Protein AF-A0A2K8YXT5-F1 (afdb_monomer_lite)

Sequence (88 aa):
MTYGTLTNLVYAESKPADPKIGDGATLILWSDRQAFTVVDVKKSYVVVSRDNQPPALRKAYLRKNGNYYLGGHLLKIGFREEYYDPHF

pLDDT: mean 70.81, std 10.62, range [42.34, 83.81]

Secondary structure (DSSP, 8-state):
--SSSHHHHHHHHSPPPPP-TT-EEEEE-SSBEEEEEEEEE-SSEEEEEETTSS---EEEEEPTTS-EEETTEEEEES-----B----

Foldseek 3Di:
DPQQDPVSVVLLPDQADDADQQWWKWWDDNQWTWIWGFHADDPFWTWIAGPPDDGPTFIWGQDPSRFTHTPNTTMGTNDGDGDHDPDD

Organism: NCBI:txid2057025

Radius of gyration: 12.43 Å; chains: 1; bounding box: 33×26×31 Å

Structure (mmCIF, N/CA/C/O backbone):
data_AF-A0A2K8YXT5-F1
#
_entry.id   AF-A0A2K8YXT5-F1
#
loop_
_atom_site.group_PDB
_atom_site.id
_atom_site.type_symbol
_atom_site.label_atom_id
_atom_site.label_alt_id
_atom_site.label_comp_id
_atom_site.label_asym_id
_atom_site.label_entity_id
_atom_site.label_seq_id
_atom_site.pdbx_PDB_ins_code
_atom_site.Cartn_x
_atom_site.Cartn_y
_atom_site.Cartn_z
_atom_site.occupancy
_atom_site.B_iso_or_equiv
_atom_site.auth_seq_id
_atom_site.auth_comp_id
_atom_site.auth_asym_id
_atom_site.auth_atom_id
_atom_site.pdbx_PDB_model_num
ATOM 1 N N . MET A 1 1 ? 9.370 -12.675 13.967 1.00 42.34 1 MET A N 1
ATOM 2 C CA . MET A 1 1 ? 9.923 -11.516 13.232 1.00 42.34 1 MET A CA 1
ATOM 3 C C . MET A 1 1 ? 8.868 -11.065 12.232 1.00 42.34 1 MET A C 1
ATOM 5 O O . MET A 1 1 ? 8.658 -11.740 11.238 1.00 42.34 1 MET A O 1
ATOM 9 N N . THR A 1 2 ? 8.102 -10.026 12.567 1.00 51.06 2 THR A N 1
ATOM 10 C CA . THR A 1 2 ? 6.836 -9.672 11.883 1.00 51.06 2 THR A CA 1
ATOM 11 C C . THR A 1 2 ? 7.043 -8.833 10.615 1.00 51.06 2 THR A C 1
ATOM 13 O O . THR A 1 2 ? 6.142 -8.720 9.794 1.00 51.06 2 THR A O 1
ATOM 16 N N . TYR A 1 3 ? 8.245 -8.288 10.423 1.00 50.56 3 TYR A N 1
ATOM 17 C CA . TYR A 1 3 ? 8.624 -7.472 9.273 1.00 50.56 3 TYR A CA 1
ATOM 18 C C . TYR A 1 3 ? 10.020 -7.923 8.841 1.00 50.56 3 TYR A C 1
ATOM 20 O O . TYR A 1 3 ? 10.966 -7.841 9.618 1.00 50.56 3 TYR A O 1
ATOM 28 N N . GLY A 1 4 ? 10.127 -8.511 7.652 1.00 53.69 4 GLY A N 1
ATOM 29 C CA . GLY A 1 4 ? 11.287 -9.313 7.258 1.00 53.69 4 GLY A CA 1
ATOM 30 C C . GLY A 1 4 ? 12.589 -8.556 6.945 1.00 53.69 4 GLY A C 1
ATOM 31 O O . GLY A 1 4 ? 13.563 -9.211 6.595 1.00 53.69 4 GLY A O 1
ATOM 32 N N . THR A 1 5 ? 12.630 -7.224 7.067 1.00 64.88 5 THR A N 1
ATOM 33 C CA . THR A 1 5 ? 13.829 -6.374 6.902 1.00 64.88 5 THR A CA 1
ATOM 34 C C . THR A 1 5 ? 13.721 -5.110 7.773 1.00 64.88 5 THR A C 1
ATOM 36 O O . THR A 1 5 ? 12.615 -4.658 8.078 1.00 64.88 5 THR A O 1
ATOM 39 N N . LEU A 1 6 ? 14.859 -4.511 8.165 1.00 65.75 6 LEU A N 1
ATOM 40 C CA . LEU A 1 6 ? 14.908 -3.253 8.939 1.00 65.75 6 LEU A CA 1
ATOM 41 C C . LEU A 1 6 ? 14.147 -2.123 8.233 1.00 65.75 6 LEU A C 1
ATOM 43 O O . LEU A 1 6 ? 13.434 -1.348 8.863 1.00 65.75 6 LEU A O 1
ATOM 47 N N . THR A 1 7 ? 14.242 -2.071 6.909 1.00 64.94 7 THR A N 1
ATOM 48 C CA . THR A 1 7 ? 13.522 -1.102 6.088 1.00 64.94 7 THR A CA 1
ATOM 49 C C . THR A 1 7 ? 12.007 -1.225 6.269 1.00 64.94 7 THR A C 1
ATOM 51 O O . THR A 1 7 ? 11.332 -0.216 6.457 1.00 64.94 7 THR A O 1
ATOM 54 N N . ASN A 1 8 ? 11.468 -2.448 6.330 1.00 65.06 8 ASN A N 1
ATOM 55 C CA . ASN A 1 8 ? 10.037 -2.667 6.557 1.00 65.06 8 ASN A CA 1
ATOM 56 C C . ASN A 1 8 ? 9.585 -2.209 7.954 1.00 65.06 8 ASN A C 1
ATOM 58 O O . ASN A 1 8 ? 8.463 -1.721 8.089 1.00 65.06 8 ASN A O 1
ATOM 62 N N . LEU A 1 9 ? 10.449 -2.311 8.972 1.00 68.50 9 LEU A N 1
ATOM 63 C CA . LEU A 1 9 ? 10.188 -1.750 10.305 1.00 68.50 9 LEU A CA 1
ATOM 64 C C . LEU A 1 9 ? 10.107 -0.220 10.265 1.00 68.50 9 LEU A C 1
ATOM 66 O O . LEU A 1 9 ? 9.130 0.347 10.749 1.00 68.50 9 LEU 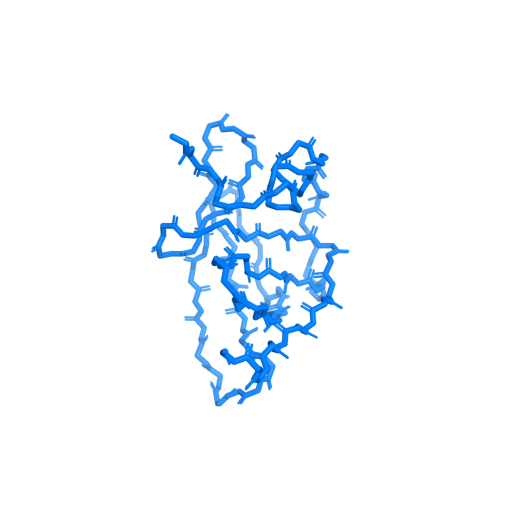A O 1
ATOM 70 N N . VAL A 1 10 ? 11.064 0.440 9.608 1.00 68.81 10 VAL A N 1
ATOM 71 C CA . VAL A 1 10 ? 11.093 1.909 9.490 1.00 68.81 10 VAL A CA 1
ATOM 72 C C . VAL A 1 10 ? 9.837 2.442 8.786 1.00 68.81 10 VAL A C 1
ATOM 74 O O . VAL A 1 10 ? 9.222 3.407 9.245 1.00 68.81 10 VAL A O 1
ATOM 77 N N . TYR A 1 11 ? 9.381 1.790 7.712 1.00 67.44 11 TYR A N 1
ATOM 78 C CA . TYR A 1 11 ? 8.137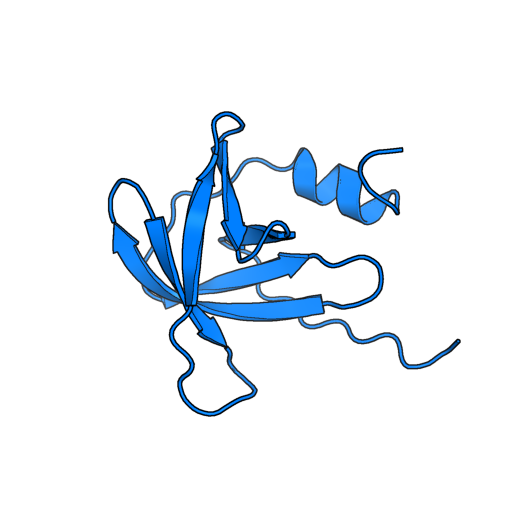 2.192 7.041 1.00 67.44 11 TYR A CA 1
ATOM 79 C C . TYR A 1 11 ? 6.870 1.893 7.864 1.00 67.44 11 TYR A C 1
ATOM 81 O O . TYR A 1 11 ? 5.876 2.627 7.749 1.00 67.44 11 TYR A O 1
ATOM 89 N N . ALA A 1 12 ? 6.882 0.838 8.687 1.00 63.81 12 ALA A N 1
ATOM 90 C CA . ALA A 1 12 ? 5.774 0.501 9.579 1.00 63.81 12 ALA A CA 1
ATOM 91 C C . ALA A 1 12 ? 5.615 1.517 10.724 1.00 63.81 12 ALA A C 1
ATOM 93 O O . ALA A 1 12 ? 4.479 1.823 11.091 1.00 63.81 12 ALA A O 1
ATOM 94 N N . GLU A 1 13 ? 6.724 2.055 11.242 1.00 66.38 13 GLU A N 1
ATOM 95 C CA . GLU A 1 13 ? 6.738 3.075 12.303 1.00 66.38 13 GLU A CA 1
ATOM 96 C C . GLU A 1 13 ? 6.509 4.504 11.796 1.00 66.38 13 GLU A C 1
ATOM 98 O O . GLU A 1 13 ? 6.067 5.370 12.554 1.00 66.38 13 GLU A O 1
ATOM 103 N N . SER A 1 14 ? 6.763 4.769 10.512 1.00 62.34 14 SER A N 1
ATOM 104 C CA . SER A 1 14 ? 6.465 6.072 9.913 1.00 62.34 14 SER A CA 1
ATOM 105 C C . SER A 1 14 ? 4.970 6.395 10.038 1.00 62.34 14 SER A C 1
ATOM 107 O O . SER A 1 14 ? 4.117 5.525 9.849 1.00 62.34 14 SER A O 1
ATOM 109 N N . LYS A 1 15 ? 4.605 7.641 10.355 1.00 59.03 15 LYS A N 1
ATOM 110 C CA . LYS A 1 15 ? 3.190 8.018 10.499 1.00 59.03 15 LYS A CA 1
ATOM 111 C C . LYS A 1 15 ? 2.484 7.924 9.136 1.00 59.03 15 LYS A C 1
ATOM 113 O O . LYS A 1 15 ? 3.037 8.385 8.140 1.00 59.03 15 LYS A O 1
ATOM 118 N N . PRO A 1 16 ? 1.304 7.290 9.046 1.00 58.38 16 PRO A N 1
ATOM 119 C CA . PRO A 1 16 ? 0.523 7.285 7.814 1.00 58.38 16 PRO A CA 1
ATOM 120 C C . PRO A 1 16 ? 0.096 8.724 7.493 1.00 58.38 16 PRO A C 1
ATOM 122 O O . PRO A 1 16 ? -0.464 9.401 8.352 1.00 58.38 16 PRO A O 1
ATOM 125 N N . ALA A 1 17 ? 0.402 9.194 6.283 1.00 62.47 17 ALA A N 1
ATOM 126 C CA . ALA A 1 17 ? -0.084 10.479 5.795 1.00 62.47 17 ALA A CA 1
ATOM 127 C C . ALA A 1 17 ? -1.606 10.425 5.590 1.00 62.47 17 ALA A C 1
ATOM 129 O O . ALA A 1 17 ? -2.153 9.363 5.264 1.00 62.47 17 ALA A O 1
ATOM 130 N N . ASP A 1 18 ? -2.284 11.561 5.764 1.00 65.81 18 ASP A N 1
ATOM 131 C CA . ASP A 1 18 ? -3.700 11.687 5.429 1.00 65.81 18 ASP A CA 1
ATOM 132 C C . ASP A 1 18 ? -3.903 11.364 3.938 1.00 65.81 18 ASP A C 1
ATOM 134 O O . ASP A 1 18 ? -3.304 12.013 3.077 1.00 65.81 18 ASP A O 1
ATOM 138 N N . PRO A 1 19 ? -4.708 10.343 3.599 1.00 69.00 19 PRO A N 1
ATOM 139 C CA . PRO A 1 19 ? -4.854 9.904 2.221 1.00 69.00 19 PRO A CA 1
ATOM 140 C C . PRO A 1 19 ? -5.591 10.950 1.390 1.00 69.00 19 PRO A C 1
ATOM 142 O O . PRO A 1 19 ? -6.749 11.272 1.663 1.00 69.00 19 PRO A O 1
ATOM 145 N N . LYS A 1 20 ? -4.951 11.425 0.323 1.00 75.06 20 LYS A N 1
ATOM 146 C CA . LYS A 1 20 ? -5.572 12.301 -0.670 1.00 75.06 20 LYS A CA 1
ATOM 147 C C . LYS A 1 20 ? -5.697 11.579 -2.012 1.00 75.06 20 LYS A C 1
ATOM 149 O O . LYS A 1 20 ? -4.910 10.703 -2.357 1.00 75.06 20 LYS A O 1
ATOM 154 N N . ILE A 1 21 ? -6.738 11.921 -2.765 1.00 78.12 21 ILE A N 1
ATOM 155 C CA . ILE A 1 21 ? -6.929 11.405 -4.124 1.00 78.12 21 ILE A CA 1
ATOM 156 C C . ILE A 1 21 ? -5.810 11.965 -5.011 1.00 78.12 21 ILE A C 1
ATOM 158 O O . ILE A 1 21 ? -5.568 13.173 -5.004 1.00 78.12 21 ILE A O 1
ATOM 162 N N . GLY A 1 22 ? -5.139 11.088 -5.756 1.00 74.62 22 GLY A N 1
ATOM 163 C CA . GLY A 1 22 ? -3.971 11.419 -6.573 1.00 74.62 22 GLY A CA 1
ATOM 164 C C . GLY A 1 22 ? -2.623 11.232 -5.873 1.00 74.62 22 GLY A C 1
ATOM 165 O O . GLY A 1 22 ? -1.594 11.396 -6.525 1.00 74.62 22 GLY A O 1
ATOM 166 N N . ASP A 1 23 ? -2.599 10.862 -4.588 1.00 73.56 23 ASP A N 1
ATOM 167 C CA . ASP A 1 23 ? -1.345 10.549 -3.904 1.00 73.56 23 ASP A CA 1
ATOM 168 C C . ASP A 1 23 ? -0.749 9.218 -4.367 1.00 73.56 23 ASP A C 1
ATOM 170 O O . ASP A 1 23 ? -1.450 8.254 -4.701 1.00 73.56 23 ASP A O 1
ATOM 174 N N . GLY A 1 24 ? 0.580 9.168 -4.339 1.00 76.62 24 GLY A N 1
ATOM 175 C CA . GLY A 1 24 ? 1.326 7.937 -4.533 1.00 76.62 24 GLY A CA 1
ATOM 176 C C . GLY A 1 24 ? 1.197 7.035 -3.312 1.00 76.62 24 GLY A C 1
ATOM 177 O O . GLY A 1 24 ? 1.266 7.486 -2.168 1.00 76.62 24 GLY A O 1
ATOM 178 N N . ALA A 1 25 ? 1.019 5.747 -3.553 1.00 80.62 25 ALA A N 1
ATOM 179 C CA . ALA A 1 25 ? 1.059 4.719 -2.537 1.00 80.62 25 ALA A CA 1
ATOM 180 C C . ALA A 1 25 ? 2.089 3.653 -2.913 1.00 80.62 25 ALA A C 1
ATOM 182 O O . ALA A 1 25 ? 2.245 3.308 -4.076 1.00 80.62 25 ALA A O 1
ATOM 183 N N . THR A 1 26 ? 2.782 3.095 -1.930 1.00 81.25 26 THR A N 1
ATOM 184 C CA . THR A 1 26 ? 3.743 2.010 -2.129 1.00 81.25 26 THR A CA 1
ATOM 185 C C . THR A 1 26 ? 3.320 0.823 -1.289 1.00 81.25 26 THR A C 1
ATOM 187 O O . THR A 1 26 ? 3.130 0.930 -0.076 1.00 81.25 26 THR A O 1
ATOM 190 N N . LEU A 1 27 ? 3.141 -0.321 -1.935 1.00 81.31 27 LEU A N 1
ATOM 191 C CA . LEU A 1 27 ? 2.904 -1.584 -1.266 1.00 81.31 27 LEU A CA 1
ATOM 192 C C . LEU A 1 27 ? 4.244 -2.229 -0.961 1.00 81.31 27 LEU A C 1
ATOM 194 O O . LEU A 1 27 ? 5.043 -2.488 -1.858 1.00 81.31 27 LEU A O 1
ATOM 198 N N . ILE A 1 28 ? 4.461 -2.481 0.320 1.00 77.69 28 ILE A N 1
ATOM 199 C CA . ILE A 1 28 ? 5.718 -2.983 0.846 1.00 77.69 28 ILE A CA 1
ATOM 200 C C . ILE A 1 28 ? 5.598 -4.501 0.970 1.00 77.69 28 ILE A C 1
ATOM 202 O O . ILE A 1 28 ? 4.851 -5.004 1.817 1.00 77.69 28 ILE A O 1
ATOM 206 N N . LEU A 1 29 ? 6.320 -5.230 0.116 1.00 74.50 29 LEU A N 1
ATOM 207 C CA . LEU A 1 29 ? 6.539 -6.667 0.271 1.00 74.50 29 LEU A CA 1
ATOM 208 C C . LEU A 1 29 ? 7.901 -6.931 0.926 1.00 74.50 29 LEU A C 1
ATOM 210 O O . LEU A 1 29 ? 8.545 -6.041 1.480 1.00 74.50 29 LEU A O 1
ATOM 214 N N . TRP A 1 30 ? 8.310 -8.198 0.934 1.00 65.06 30 TRP A N 1
ATOM 215 C CA . TRP A 1 30 ? 9.567 -8.597 1.550 1.00 65.06 30 TRP A CA 1
ATOM 216 C C . TRP A 1 30 ? 10.782 -8.148 0.726 1.00 65.06 30 TRP A C 1
ATOM 218 O O . TRP A 1 30 ? 11.613 -7.421 1.263 1.00 65.06 30 TRP A O 1
ATOM 228 N N . SER A 1 31 ? 10.821 -8.498 -0.566 1.00 64.50 31 SER A N 1
ATOM 229 C CA . SER A 1 31 ? 11.851 -8.044 -1.522 1.00 64.50 31 SER A CA 1
ATOM 230 C C . SER A 1 31 ? 11.324 -7.086 -2.594 1.00 64.50 31 SER A C 1
ATOM 232 O O . SER A 1 31 ? 12.119 -6.486 -3.304 1.00 64.50 31 SER A O 1
ATOM 234 N N . ASP A 1 32 ? 10.001 -6.939 -2.722 1.00 65.94 32 ASP A N 1
ATOM 235 C CA . ASP A 1 32 ? 9.383 -6.237 -3.852 1.00 65.94 32 ASP A CA 1
ATOM 236 C C . ASP A 1 32 ? 8.628 -4.961 -3.433 1.00 65.94 32 ASP A C 1
ATOM 238 O O . ASP A 1 32 ? 7.881 -4.925 -2.449 1.00 65.94 32 ASP A O 1
ATOM 242 N N . ARG A 1 33 ? 8.933 -3.895 -4.173 1.00 74.94 33 ARG A N 1
ATOM 243 C CA . ARG A 1 33 ? 8.425 -2.516 -4.167 1.00 74.94 33 ARG A CA 1
ATOM 244 C C . ARG A 1 33 ? 7.339 -2.228 -5.179 1.00 74.94 33 ARG A C 1
ATOM 246 O O . ARG A 1 33 ? 7.706 -1.958 -6.314 1.00 74.94 33 ARG A O 1
ATOM 253 N N . GLN A 1 34 ? 6.055 -2.215 -4.829 1.00 75.31 34 GLN A N 1
ATOM 254 C CA . GLN A 1 34 ? 5.022 -1.956 -5.843 1.00 75.31 34 GLN A CA 1
ATOM 255 C C . GLN A 1 34 ? 4.394 -0.581 -5.673 1.00 75.31 34 GLN A C 1
ATOM 257 O O . GLN A 1 34 ? 3.751 -0.317 -4.658 1.00 75.31 34 GLN A O 1
ATOM 262 N N . ALA A 1 35 ? 4.538 0.271 -6.687 1.00 77.06 35 ALA A N 1
ATOM 263 C CA . ALA A 1 35 ? 3.906 1.577 -6.717 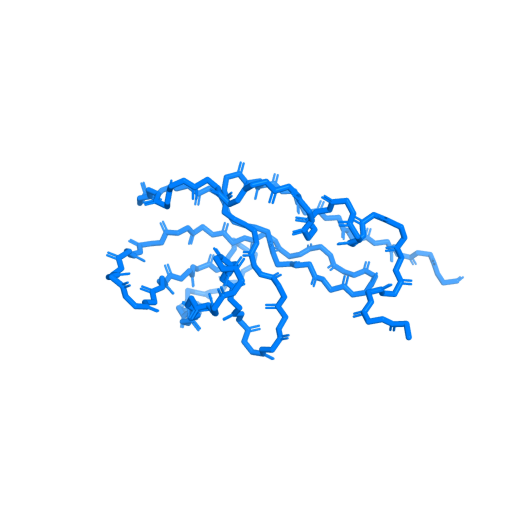1.00 77.06 35 ALA A CA 1
ATOM 264 C C . ALA A 1 35 ? 2.436 1.482 -7.156 1.00 77.06 35 ALA A C 1
ATOM 266 O O . ALA A 1 35 ? 2.037 0.732 -8.053 1.00 77.06 35 ALA A O 1
ATOM 267 N N . PHE A 1 36 ? 1.621 2.275 -6.486 1.00 81.50 36 PHE A N 1
ATOM 268 C CA . PHE A 1 36 ? 0.192 2.418 -6.654 1.00 81.50 36 PHE A CA 1
ATOM 269 C C . PHE A 1 36 ? -0.164 3.910 -6.623 1.00 81.50 36 PHE A C 1
ATOM 271 O O . PHE A 1 36 ? 0.548 4.724 -6.046 1.00 81.50 36 PHE A O 1
ATOM 278 N N . THR A 1 37 ? -1.303 4.263 -7.197 1.00 81.38 37 THR A N 1
ATOM 279 C CA . THR A 1 37 ? -1.880 5.607 -7.168 1.00 81.38 37 THR A CA 1
ATOM 280 C C . THR A 1 37 ? -3.246 5.521 -6.510 1.00 81.38 37 THR A C 1
ATOM 282 O O . THR A 1 37 ? -4.056 4.653 -6.850 1.00 81.38 37 THR A O 1
ATOM 285 N N . VAL A 1 38 ? -3.513 6.405 -5.552 1.00 81.56 38 VAL A N 1
ATOM 286 C CA . VAL A 1 38 ? -4.807 6.482 -4.870 1.00 81.56 38 VAL A CA 1
ATOM 287 C C . VAL A 1 38 ? -5.835 7.116 -5.804 1.00 81.56 38 VAL A C 1
ATOM 289 O O . VAL A 1 38 ? -5.732 8.290 -6.150 1.00 81.56 38 VAL A O 1
ATOM 292 N N . VAL A 1 39 ? -6.839 6.335 -6.204 1.00 82.56 39 VAL A N 1
ATOM 293 C CA . VAL A 1 39 ? -7.911 6.771 -7.116 1.00 82.56 39 VAL A CA 1
ATOM 294 C C . VAL A 1 39 ? -9.130 7.256 -6.340 1.00 82.56 39 VAL A C 1
ATOM 296 O O . VAL A 1 39 ? -9.778 8.212 -6.747 1.00 82.56 39 VAL A O 1
ATOM 299 N N . ASP A 1 40 ? -9.438 6.609 -5.216 1.00 80.25 40 ASP A N 1
ATOM 300 C CA . ASP A 1 40 ? -10.594 6.951 -4.389 1.00 80.25 40 ASP A CA 1
ATOM 301 C C . ASP A 1 40 ? -10.278 6.718 -2.910 1.00 80.25 40 ASP A C 1
ATOM 303 O O . ASP A 1 40 ? -9.614 5.743 -2.544 1.00 80.25 40 ASP A O 1
ATOM 307 N N . VAL A 1 41 ? -10.772 7.602 -2.046 1.00 79.94 41 VAL A N 1
ATOM 308 C CA . VAL A 1 41 ? -10.572 7.522 -0.595 1.00 79.94 41 VAL A CA 1
ATOM 309 C C . VAL A 1 41 ? -11.930 7.484 0.085 1.00 79.94 41 VAL A C 1
ATOM 311 O O . VAL A 1 41 ? -12.717 8.422 -0.018 1.00 79.94 41 VAL A O 1
ATOM 314 N N . LYS A 1 42 ? -12.201 6.414 0.838 1.00 79.88 42 LYS A N 1
ATOM 315 C CA . LYS A 1 42 ? -13.369 6.321 1.720 1.00 79.88 42 LYS A CA 1
ATOM 316 C C . LYS A 1 42 ? -12.928 6.174 3.169 1.00 79.88 42 LYS A C 1
ATOM 318 O O . LYS A 1 42 ? -11.827 5.720 3.456 1.00 79.88 42 LYS A O 1
ATOM 323 N N . LYS A 1 43 ? -13.838 6.473 4.104 1.00 72.19 43 LYS A N 1
ATOM 324 C CA . LYS A 1 43 ? -13.578 6.418 5.560 1.00 72.19 43 LYS A CA 1
ATOM 325 C C . LYS A 1 43 ? -13.025 5.077 6.072 1.00 72.19 43 LYS A C 1
ATOM 327 O O . LYS A 1 43 ? -12.407 5.058 7.126 1.00 72.19 43 LYS A O 1
ATOM 332 N N . SER A 1 44 ? -13.276 3.963 5.378 1.00 74.62 44 SER A N 1
ATOM 333 C CA . SER A 1 44 ? -12.881 2.615 5.827 1.00 74.62 44 SER A CA 1
ATOM 334 C C . SER A 1 44 ? -11.873 1.915 4.905 1.00 74.62 44 SER A C 1
ATOM 336 O O . SER A 1 44 ? -11.137 1.034 5.357 1.00 74.62 44 SER A O 1
ATOM 338 N N . TYR A 1 45 ? -11.817 2.293 3.627 1.00 80.06 45 TYR A N 1
ATOM 339 C CA . TYR A 1 45 ? -10.910 1.708 2.645 1.00 80.06 45 TYR A CA 1
ATOM 340 C C . TYR A 1 45 ? -10.541 2.730 1.570 1.00 80.06 45 TYR A C 1
ATOM 342 O O . TYR A 1 45 ? -11.325 3.624 1.258 1.00 80.06 45 TYR A O 1
ATOM 350 N N . VAL A 1 46 ? -9.366 2.559 0.974 1.00 83.25 46 VAL A N 1
ATOM 351 C CA . VAL A 1 46 ? -8.905 3.319 -0.191 1.00 83.25 46 VAL A CA 1
ATOM 352 C C . VAL A 1 46 ? -8.883 2.412 -1.414 1.00 83.25 46 VAL A C 1
ATOM 354 O O . VAL A 1 46 ? -8.602 1.215 -1.311 1.00 83.25 46 VAL A O 1
ATOM 357 N N . VAL A 1 47 ? -9.218 2.966 -2.572 1.00 82.94 47 VAL A N 1
ATOM 358 C CA . VAL A 1 47 ? -9.079 2.290 -3.859 1.00 82.94 47 VAL A CA 1
ATOM 359 C C . VAL A 1 47 ? -7.802 2.790 -4.505 1.00 82.94 47 VAL A C 1
ATOM 361 O O . VAL A 1 47 ? -7.622 3.990 -4.709 1.00 82.94 47 VAL A O 1
ATOM 364 N N . VAL A 1 48 ? -6.922 1.854 -4.829 1.00 83.44 48 VAL A N 1
ATOM 365 C CA . VAL A 1 48 ? -5.647 2.137 -5.472 1.00 83.44 48 VAL A CA 1
ATOM 366 C C . VAL A 1 48 ? -5.558 1.442 -6.821 1.00 83.44 48 VAL A C 1
ATOM 368 O O . VAL A 1 48 ? -6.013 0.307 -6.974 1.00 83.44 48 VAL A O 1
ATOM 371 N N . SER A 1 49 ? -4.977 2.128 -7.798 1.00 81.81 49 SER A N 1
ATOM 372 C CA . SER A 1 49 ? -4.623 1.569 -9.101 1.00 81.81 49 SER A CA 1
ATOM 373 C C . SER A 1 49 ? -3.121 1.379 -9.168 1.00 81.81 49 SER A C 1
ATOM 375 O O . SER A 1 49 ? -2.370 2.185 -8.635 1.00 81.81 49 SER A O 1
ATOM 377 N N . ARG A 1 50 ? -2.671 0.308 -9.805 1.00 78.19 50 ARG A N 1
ATOM 378 C CA . ARG A 1 50 ? -1.246 0.052 -10.010 1.00 78.19 50 ARG A CA 1
ATOM 379 C C . ARG A 1 50 ? -0.777 0.779 -11.267 1.00 78.19 50 ARG A C 1
ATOM 381 O O . ARG A 1 50 ? -1.528 0.814 -12.235 1.00 78.19 50 ARG A O 1
ATOM 388 N N . ASP A 1 51 ? 0.427 1.345 -11.242 1.00 68.56 51 ASP A N 1
ATOM 389 C CA . ASP A 1 51 ? 0.930 2.178 -12.349 1.00 68.56 51 ASP A CA 1
ATOM 390 C C . ASP A 1 51 ? 1.342 1.325 -13.567 1.00 68.56 51 ASP A C 1
ATOM 392 O O . ASP A 1 51 ? 1.067 1.672 -14.709 1.00 68.56 51 ASP A O 1
ATOM 396 N N . ASN A 1 52 ? 1.934 0.152 -13.317 1.00 65.50 52 ASN A N 1
ATOM 397 C CA . ASN A 1 52 ? 2.580 -0.685 -14.337 1.00 65.50 52 ASN A CA 1
ATOM 398 C C . ASN A 1 52 ? 1.689 -1.819 -14.910 1.00 65.50 52 ASN A C 1
ATOM 400 O O . ASN A 1 52 ? 2.176 -2.770 -15.516 1.00 65.50 52 ASN A O 1
ATOM 404 N N . GLN A 1 53 ? 0.373 -1.793 -14.673 1.00 61.22 53 GLN A N 1
ATOM 405 C CA . GLN A 1 53 ? -0.572 -2.791 -15.199 1.00 61.22 53 GLN A CA 1
ATOM 406 C C . GLN A 1 53 ? -1.904 -2.132 -15.595 1.00 61.22 53 GLN A C 1
ATOM 408 O O . GLN A 1 53 ? -2.226 -1.069 -15.064 1.00 61.22 53 GLN A O 1
ATOM 413 N N . PRO A 1 54 ? -2.705 -2.747 -16.500 1.00 58.81 54 PRO A N 1
ATOM 414 C CA . PRO A 1 54 ? -4.057 -2.269 -16.819 1.00 58.81 54 PRO A CA 1
ATOM 415 C C . PRO A 1 54 ? -4.873 -2.055 -15.533 1.00 58.81 54 PRO A C 1
ATOM 417 O O . PRO A 1 54 ? -4.562 -2.714 -14.539 1.00 58.81 54 PRO A O 1
ATOM 420 N N . PRO A 1 55 ? -5.892 -1.165 -15.525 1.00 61.56 55 PRO A N 1
ATOM 421 C CA . PRO A 1 55 ? -6.474 -0.557 -14.321 1.00 61.56 55 PRO A CA 1
ATOM 422 C C . PRO A 1 55 ? -7.141 -1.582 -13.392 1.00 61.56 55 PRO A C 1
ATOM 424 O O . PRO A 1 55 ? -8.360 -1.734 -13.326 1.00 61.56 55 PRO A O 1
ATOM 427 N N . ALA A 1 56 ? -6.314 -2.302 -12.644 1.00 69.12 56 ALA A N 1
ATOM 428 C CA . ALA A 1 56 ? -6.712 -3.245 -11.628 1.00 69.12 56 ALA A CA 1
ATOM 429 C C . ALA A 1 56 ? -6.927 -2.448 -10.345 1.00 69.12 56 ALA A C 1
ATOM 431 O O . ALA A 1 56 ? -6.012 -2.250 -9.543 1.00 69.12 56 ALA A O 1
ATOM 432 N N . LEU A 1 57 ? -8.156 -1.966 -10.175 1.00 78.81 57 LEU A N 1
ATOM 433 C CA . LEU A 1 57 ? -8.576 -1.274 -8.966 1.00 78.81 57 LEU A CA 1
ATOM 434 C C . LEU A 1 57 ? -8.557 -2.254 -7.793 1.00 78.81 57 LEU A C 1
ATOM 436 O O . LEU A 1 57 ? -9.323 -3.219 -7.739 1.00 78.81 57 LEU A O 1
ATOM 440 N N . ARG A 1 58 ? -7.677 -1.997 -6.831 1.00 82.31 58 ARG A N 1
ATOM 441 C CA . ARG A 1 58 ? -7.524 -2.804 -5.624 1.00 82.31 58 ARG A CA 1
ATOM 442 C C . ARG A 1 58 ? -7.969 -2.017 -4.395 1.00 82.31 58 ARG A C 1
ATOM 444 O O . ARG A 1 58 ? -7.718 -0.822 -4.284 1.00 82.31 58 ARG A O 1
ATOM 451 N N . LYS A 1 59 ? -8.641 -2.693 -3.458 1.00 83.38 59 LYS A N 1
ATOM 452 C CA . LYS A 1 59 ? -9.161 -2.089 -2.219 1.00 83.38 59 LYS A CA 1
ATOM 453 C C . LYS A 1 59 ? -8.214 -2.359 -1.059 1.00 83.38 59 LYS A C 1
ATOM 455 O O . LYS A 1 59 ? -8.030 -3.520 -0.692 1.00 83.38 59 LYS A O 1
ATOM 460 N N . ALA A 1 60 ? -7.656 -1.307 -0.472 1.00 83.81 60 ALA A N 1
ATOM 461 C CA . ALA A 1 60 ? -6.843 -1.395 0.732 1.00 83.81 60 ALA A CA 1
ATOM 462 C C . ALA A 1 60 ? -7.628 -0.913 1.954 1.00 83.81 60 ALA A C 1
ATOM 464 O O . ALA A 1 60 ? -8.260 0.140 1.927 1.00 83.81 60 ALA A O 1
ATOM 465 N N . TYR A 1 61 ? -7.593 -1.691 3.031 1.00 83.19 61 TYR A N 1
ATOM 466 C CA . TYR A 1 61 ? -8.400 -1.469 4.228 1.00 83.19 61 TYR A CA 1
ATOM 467 C C . TYR A 1 61 ? -7.563 -0.869 5.350 1.00 83.19 61 TYR A C 1
ATOM 469 O O . TYR A 1 61 ? -6.438 -1.311 5.590 1.00 83.19 61 TYR A O 1
ATOM 477 N N . LEU A 1 62 ? -8.134 0.096 6.067 1.00 82.31 62 LEU A N 1
ATOM 478 C CA . LEU A 1 62 ? -7.514 0.658 7.262 1.00 82.31 62 LEU A CA 1
ATOM 479 C C . LEU A 1 62 ? -7.554 -0.366 8.407 1.00 82.31 62 LEU A C 1
ATOM 481 O O . LEU A 1 62 ? -8.602 -0.942 8.711 1.00 82.31 62 LEU A O 1
ATOM 485 N N . ARG A 1 63 ? -6.414 -0.604 9.057 1.00 79.75 63 ARG A N 1
ATOM 486 C CA . ARG A 1 63 ? -6.304 -1.462 10.248 1.00 79.75 63 ARG A CA 1
ATOM 487 C C . ARG A 1 63 ? -6.188 -0.612 11.521 1.00 79.75 63 ARG A C 1
ATOM 489 O O . ARG A 1 63 ? -5.913 0.581 11.472 1.00 79.75 63 ARG A O 1
ATOM 496 N N . LYS A 1 64 ? -6.365 -1.247 12.691 1.00 73.06 64 LYS A N 1
ATOM 497 C CA . LYS A 1 64 ? -6.320 -0.594 14.022 1.00 73.06 64 LYS A CA 1
ATOM 498 C C . LYS A 1 64 ? -5.001 0.129 14.331 1.00 73.06 64 LYS A C 1
ATOM 500 O O . LYS A 1 64 ? -4.979 0.991 15.196 1.00 73.06 64 LYS A O 1
ATOM 505 N N . ASN A 1 65 ? -3.920 -0.219 13.637 1.00 71.25 65 ASN A N 1
ATOM 506 C CA . ASN A 1 65 ? -2.615 0.436 13.746 1.00 71.25 65 ASN A CA 1
ATOM 507 C C . ASN A 1 65 ? -2.501 1.722 12.902 1.00 71.25 65 ASN A C 1
ATOM 509 O O . ASN A 1 65 ? -1.407 2.258 12.780 1.00 71.25 65 ASN A O 1
ATOM 513 N N . GLY A 1 66 ? -3.591 2.187 12.278 1.00 74.00 66 GLY A N 1
ATOM 514 C CA . GLY A 1 66 ? -3.606 3.384 11.430 1.00 74.00 66 GLY A CA 1
ATOM 5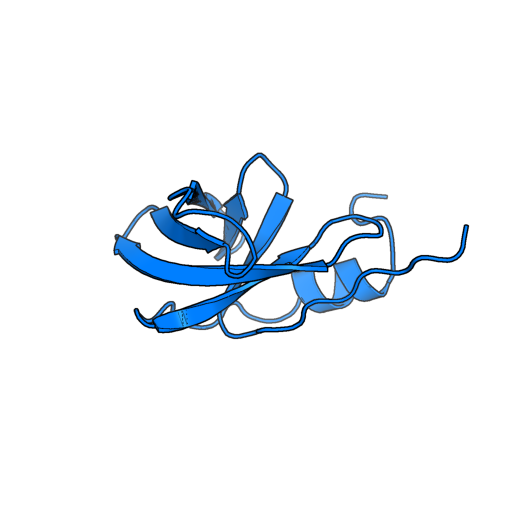15 C C . GLY A 1 66 ? -3.032 3.170 10.027 1.00 74.00 66 GLY A C 1
ATOM 516 O O . GLY A 1 66 ? -3.069 4.077 9.204 1.00 74.00 66 GLY A O 1
ATOM 517 N N . ASN A 1 67 ? -2.531 1.973 9.723 1.00 79.25 67 ASN A N 1
ATOM 518 C CA . ASN A 1 67 ? -1.939 1.657 8.431 1.00 79.25 67 ASN A CA 1
ATOM 519 C C . ASN A 1 67 ? -2.964 1.016 7.479 1.00 79.25 67 ASN A C 1
ATOM 521 O O . ASN A 1 67 ? -3.852 0.266 7.905 1.00 79.25 67 ASN A O 1
ATOM 525 N N . TYR A 1 68 ? -2.815 1.276 6.178 1.00 82.69 68 TYR A N 1
ATOM 526 C CA . TYR A 1 68 ? -3.618 0.646 5.131 1.00 82.69 68 TYR A CA 1
ATOM 527 C C . TYR A 1 68 ? -3.006 -0.691 4.722 1.00 82.69 68 TYR A C 1
ATOM 529 O O . TYR A 1 68 ? -1.788 -0.826 4.643 1.00 82.69 68 TYR A O 1
ATOM 537 N N . TYR A 1 69 ? -3.852 -1.688 4.468 1.00 81.31 69 TYR A N 1
ATOM 538 C CA . TYR A 1 69 ? -3.420 -3.021 4.059 1.00 81.31 69 TYR A CA 1
ATOM 539 C C . TYR A 1 69 ? -4.134 -3.476 2.797 1.00 81.31 69 TYR A C 1
ATOM 541 O O . TYR A 1 69 ? -5.363 -3.445 2.721 1.00 81.31 69 TYR A O 1
ATOM 549 N N . LEU A 1 70 ? -3.362 -3.981 1.840 1.00 82.38 70 LEU A N 1
ATOM 550 C CA . LEU A 1 70 ? -3.849 -4.548 0.591 1.00 82.38 70 LEU A CA 1
ATOM 551 C C . LEU A 1 70 ? -3.474 -6.028 0.531 1.00 82.38 70 LEU A C 1
ATOM 553 O O . LEU A 1 70 ? -2.296 -6.373 0.522 1.00 82.38 70 LEU A O 1
ATOM 557 N N . GLY A 1 71 ? -4.471 -6.917 0.525 1.00 78.19 71 GLY A N 1
ATOM 558 C CA . GLY A 1 71 ? -4.226 -8.364 0.456 1.00 78.19 71 GLY A CA 1
ATOM 559 C C . GLY A 1 71 ? -3.366 -8.923 1.600 1.00 78.19 71 GLY A C 1
ATOM 560 O O . GLY A 1 71 ? -2.706 -9.932 1.413 1.00 78.19 71 GLY A O 1
ATOM 561 N N . GLY A 1 72 ? -3.336 -8.259 2.763 1.00 75.88 72 GLY A N 1
ATOM 562 C CA . GLY A 1 72 ? -2.492 -8.651 3.901 1.00 75.88 72 GLY A CA 1
ATOM 563 C C . GLY A 1 72 ? -1.119 -7.972 3.953 1.00 75.88 72 GLY A C 1
ATOM 564 O O . GLY A 1 72 ? -0.444 -8.082 4.971 1.00 75.88 72 GLY A O 1
ATOM 565 N N . HIS A 1 73 ? -0.747 -7.202 2.928 1.00 79.12 73 HIS A N 1
ATOM 566 C CA . HIS A 1 73 ? 0.508 -6.448 2.878 1.00 79.12 73 HIS A CA 1
ATOM 567 C C . HIS A 1 73 ? 0.304 -4.979 3.240 1.00 79.12 73 HIS A C 1
ATOM 569 O O . HIS A 1 73 ? -0.766 -4.417 2.995 1.00 79.12 73 HIS A O 1
ATOM 575 N N . LEU A 1 74 ? 1.336 -4.363 3.817 1.00 81.56 74 LEU A N 1
ATOM 576 C CA . LEU A 1 74 ? 1.328 -2.958 4.212 1.00 81.56 74 LEU A CA 1
ATOM 577 C C . LEU A 1 74 ? 1.332 -2.065 2.964 1.00 81.56 74 LEU A C 1
ATOM 579 O O . LEU A 1 74 ? 2.208 -2.186 2.111 1.00 81.56 74 LEU A O 1
ATOM 583 N N . LEU A 1 75 ? 0.368 -1.152 2.878 1.00 80.81 75 LEU A N 1
ATOM 584 C CA . LEU A 1 75 ? 0.288 -0.119 1.854 1.00 80.81 75 LEU A CA 1
ATOM 585 C C . LEU A 1 75 ? 0.547 1.241 2.507 1.00 80.81 75 LEU A C 1
ATOM 587 O O . LEU A 1 75 ? -0.226 1.696 3.354 1.00 80.81 75 LEU A O 1
ATOM 591 N N . LYS A 1 76 ? 1.635 1.895 2.104 1.00 78.81 76 LYS A N 1
ATOM 592 C CA . LYS A 1 76 ? 1.997 3.227 2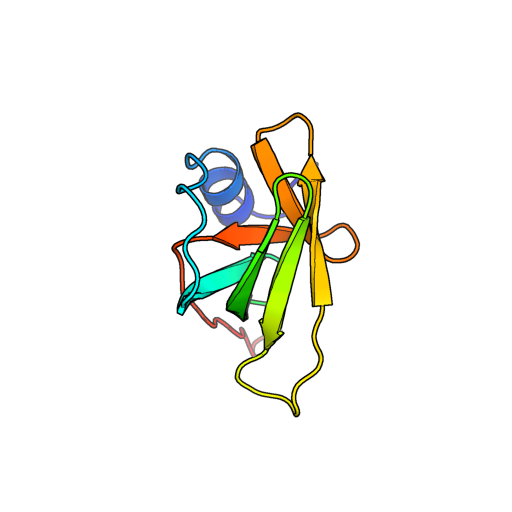.577 1.00 78.81 76 LYS A CA 1
ATOM 593 C C . LYS A 1 76 ? 1.502 4.283 1.608 1.00 78.81 76 LYS A C 1
ATOM 595 O O . LYS A 1 76 ? 1.792 4.192 0.426 1.00 78.81 76 LYS A O 1
ATOM 600 N N . ILE A 1 77 ? 0.774 5.274 2.107 1.00 74.50 77 ILE A N 1
ATOM 601 C CA . ILE A 1 77 ? 0.266 6.402 1.316 1.00 74.50 77 ILE A CA 1
ATOM 602 C C . ILE A 1 77 ? 1.193 7.605 1.528 1.00 74.50 77 ILE A C 1
ATOM 604 O O . ILE A 1 77 ? 1.712 7.781 2.632 1.00 74.50 77 ILE A O 1
ATOM 608 N N . GLY A 1 78 ? 1.425 8.386 0.473 1.00 67.00 78 GLY A N 1
ATOM 609 C CA . GLY A 1 78 ? 2.348 9.526 0.446 1.00 67.00 78 GLY A CA 1
ATOM 610 C C . GLY A 1 78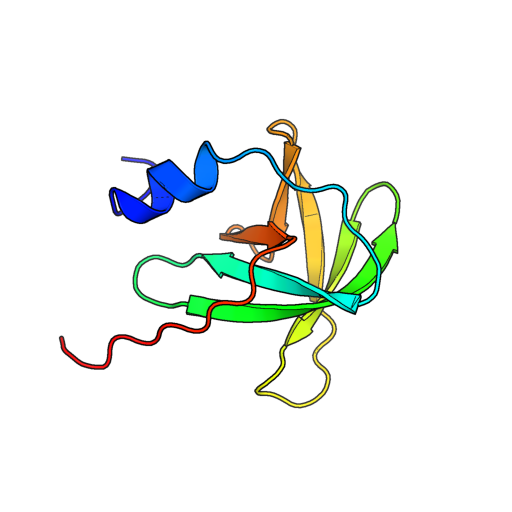 ? 3.778 9.170 0.018 1.00 67.00 78 GLY A C 1
ATOM 611 O O . GLY A 1 78 ? 4.632 10.046 -0.052 1.00 67.00 78 GLY A O 1
ATOM 612 N N . PHE A 1 79 ? 4.049 7.897 -0.286 1.00 63.66 79 PHE A N 1
ATOM 613 C CA . PHE A 1 79 ? 5.336 7.426 -0.800 1.00 63.66 79 PHE A CA 1
ATOM 614 C C . PHE A 1 79 ? 5.108 6.769 -2.164 1.00 63.66 79 PHE A C 1
ATOM 616 O O . PHE A 1 79 ? 4.302 5.842 -2.267 1.00 63.66 79 PHE A O 1
ATOM 623 N N . ARG A 1 80 ? 5.811 7.238 -3.203 1.00 58.31 80 ARG A N 1
ATOM 624 C CA . ARG A 1 80 ? 5.839 6.640 -4.550 1.00 58.31 80 ARG A CA 1
ATOM 625 C C . ARG A 1 80 ? 7.257 6.151 -4.836 1.00 58.31 80 ARG A C 1
ATOM 627 O O . ARG A 1 80 ? 8.039 6.866 -5.450 1.00 58.31 80 ARG A O 1
ATOM 634 N N . GLU A 1 81 ? 7.586 4.957 -4.359 1.00 60.91 81 GLU A N 1
ATOM 635 C CA . GLU A 1 81 ? 8.872 4.313 -4.633 1.00 60.91 81 GLU A CA 1
ATOM 636 C C . GLU A 1 81 ? 8.635 2.913 -5.200 1.00 60.91 81 GLU A C 1
ATOM 638 O O . GLU A 1 81 ? 8.091 2.034 -4.533 1.00 60.91 81 GLU A O 1
ATOM 643 N N . GLU A 1 82 ? 9.054 2.708 -6.445 1.00 53.88 82 GLU A N 1
ATOM 644 C CA . GLU A 1 82 ? 9.111 1.391 -7.072 1.00 53.88 82 GLU A CA 1
ATOM 645 C C . GLU A 1 82 ? 10.558 0.897 -6.943 1.00 53.88 82 GLU A C 1
ATOM 647 O O . GLU A 1 82 ? 11.486 1.542 -7.426 1.00 53.88 82 GLU A O 1
ATOM 652 N N . TYR A 1 83 ? 10.761 -0.204 -6.218 1.00 56.41 83 TYR A N 1
ATOM 653 C CA . TYR A 1 83 ? 12.075 -0.822 -6.038 1.00 56.41 83 TYR A CA 1
ATOM 654 C C . TYR A 1 83 ? 11.936 -2.316 -6.288 1.00 56.41 83 TYR A C 1
ATOM 656 O O . TYR A 1 83 ? 11.317 -3.027 -5.497 1.00 56.41 83 TYR A O 1
ATOM 664 N N . TYR A 1 84 ? 12.499 -2.768 -7.400 1.00 45.62 84 TYR A N 1
ATOM 665 C CA . TYR A 1 84 ? 12.625 -4.176 -7.739 1.00 45.62 84 TYR A CA 1
ATOM 666 C C . TYR A 1 84 ? 14.101 -4.532 -7.599 1.00 45.62 84 TYR A C 1
ATOM 668 O O . TYR A 1 84 ? 14.924 -3.908 -8.269 1.00 45.62 84 TYR A O 1
ATOM 676 N N . ASP A 1 85 ? 14.439 -5.486 -6.731 1.00 50.59 85 ASP A N 1
ATOM 677 C CA . ASP A 1 85 ? 15.800 -6.019 -6.654 1.00 50.59 85 ASP A CA 1
ATOM 678 C C . ASP A 1 85 ? 15.911 -7.263 -7.551 1.00 50.59 85 ASP A C 1
ATOM 680 O O . ASP A 1 85 ? 15.305 -8.291 -7.240 1.00 50.59 85 ASP A O 1
ATOM 684 N N . PRO A 1 86 ? 16.607 -7.190 -8.701 1.00 53.34 86 PRO A N 1
ATOM 685 C CA . PRO A 1 86 ? 16.730 -8.325 -9.607 1.00 53.34 86 PRO A CA 1
ATOM 686 C C . PRO A 1 86 ? 17.836 -9.316 -9.211 1.00 53.34 86 PRO A C 1
ATOM 688 O O . PRO A 1 86 ? 17.997 -10.317 -9.909 1.00 53.34 86 PRO A O 1
ATOM 691 N N . HIS A 1 87 ? 18.610 -9.069 -8.148 1.00 53.06 87 HIS A N 1
ATOM 692 C CA . HIS A 1 87 ? 19.741 -9.917 -7.776 1.00 53.06 87 HIS A CA 1
ATOM 693 C C . HIS A 1 87 ? 19.394 -10.819 -6.580 1.00 53.06 87 HIS A C 1
ATOM 695 O O . HIS A 1 87 ? 19.264 -10.364 -5.446 1.00 53.06 87 HIS A O 1
ATOM 701 N N . PHE A 1 88 ? 19.246 -12.117 -6.867 1.00 47.47 88 PHE A N 1
ATOM 702 C CA . PHE A 1 88 ? 19.165 -13.207 -5.886 1.00 47.47 88 PHE A CA 1
ATOM 703 C C . PHE A 1 88 ? 20.554 -13.716 -5.495 1.00 47.47 88 PHE A C 1
ATOM 705 O O . PHE A 1 88 ? 21.431 -13.771 -6.391 1.00 47.47 88 PHE A O 1
#